Protein AF-I3SQH2-F1 (afdb_monomer_lite)

Structure (mmCIF, N/CA/C/O backbone):
data_AF-I3SQH2-F1
#
_entry.id   AF-I3SQH2-F1
#
loop_
_atom_site.group_PDB
_atom_site.id
_atom_site.type_symbol
_atom_site.label_atom_id
_atom_site.label_alt_id
_atom_site.label_comp_id
_atom_site.label_asym_id
_atom_site.label_entity_id
_atom_site.label_seq_id
_atom_site.pdbx_PDB_ins_code
_atom_site.Cartn_x
_atom_site.Cartn_y
_atom_site.Cartn_z
_atom_site.occupancy
_atom_site.B_iso_or_equiv
_atom_site.auth_seq_id
_atom_site.auth_comp_id
_atom_site.auth_asym_id
_atom_site.auth_atom_id
_atom_site.pdbx_PDB_model_num
ATOM 1 N N . MET A 1 1 ? 58.413 40.358 -32.694 1.00 49.25 1 MET A N 1
ATOM 2 C CA . MET A 1 1 ? 59.303 39.291 -32.190 1.00 49.25 1 MET A CA 1
ATOM 3 C C . MET A 1 1 ? 58.505 38.006 -32.178 1.00 49.25 1 MET A C 1
ATOM 5 O O . MET A 1 1 ? 57.426 37.989 -31.604 1.00 49.25 1 MET A O 1
ATOM 9 N N . VAL A 1 2 ? 58.964 36.998 -32.911 1.00 50.97 2 VAL A N 1
ATOM 10 C CA . VAL A 1 2 ? 58.271 35.718 -33.092 1.00 50.97 2 VAL A CA 1
ATOM 11 C C . VAL A 1 2 ? 59.163 34.616 -32.525 1.00 50.97 2 VAL A C 1
ATOM 13 O O . VAL A 1 2 ? 60.334 34.590 -32.894 1.00 50.97 2 VAL A O 1
ATOM 16 N N . LYS A 1 3 ? 58.535 33.699 -31.766 1.00 46.16 3 LYS A N 1
ATOM 17 C CA . LYS A 1 3 ? 58.993 32.355 -31.336 1.00 46.16 3 LYS A CA 1
ATOM 18 C C . LYS A 1 3 ? 59.917 32.346 -30.093 1.00 46.16 3 LYS A C 1
ATOM 20 O O . LYS A 1 3 ? 60.645 33.302 -29.883 1.00 46.16 3 LYS A O 1
ATOM 25 N N . ASP A 1 4 ? 59.840 31.392 -29.156 1.00 43.62 4 ASP A N 1
ATOM 26 C CA . ASP A 1 4 ? 59.529 29.957 -29.261 1.00 43.62 4 ASP A CA 1
ATOM 27 C C . ASP A 1 4 ? 58.781 29.392 -28.024 1.00 43.62 4 ASP A C 1
ATOM 29 O O . ASP A 1 4 ? 59.106 29.712 -26.883 1.00 43.62 4 ASP A O 1
ATOM 33 N N . LEU A 1 5 ? 57.835 28.473 -28.246 1.00 57.88 5 LEU A N 1
ATOM 34 C CA . LEU A 1 5 ? 57.405 27.446 -27.281 1.00 57.88 5 LEU A CA 1
ATOM 35 C C . LEU A 1 5 ? 57.459 26.093 -28.017 1.00 57.88 5 LEU A C 1
ATOM 37 O O . LEU A 1 5 ? 57.114 26.045 -29.201 1.00 57.88 5 LEU A O 1
ATOM 41 N N . PRO A 1 6 ? 57.943 25.014 -27.377 1.00 54.62 6 PRO A N 1
ATOM 42 C CA . PRO A 1 6 ? 58.496 23.866 -28.082 1.00 54.62 6 PRO A CA 1
ATOM 43 C C . PRO A 1 6 ? 57.417 22.964 -28.686 1.00 54.62 6 PRO A C 1
ATOM 45 O O . PRO A 1 6 ? 56.514 22.476 -28.008 1.00 54.62 6 PRO A O 1
ATOM 48 N N . THR A 1 7 ? 57.585 22.694 -29.977 1.00 51.88 7 THR A N 1
ATOM 49 C CA . THR A 1 7 ? 56.919 21.632 -30.728 1.00 51.88 7 THR A CA 1
ATOM 50 C C . THR A 1 7 ? 57.187 20.282 -30.065 1.00 51.88 7 THR A C 1
ATOM 52 O O . THR A 1 7 ? 58.314 19.786 -30.097 1.00 51.88 7 THR A O 1
ATOM 55 N N . LEU A 1 8 ? 56.156 19.657 -29.492 1.00 50.09 8 LEU A N 1
ATOM 56 C CA . LEU A 1 8 ? 56.231 18.243 -29.136 1.00 50.09 8 LEU A CA 1
ATOM 57 C C . LEU A 1 8 ? 56.085 17.399 -30.411 1.00 50.09 8 LEU A C 1
ATOM 59 O O . LEU A 1 8 ? 55.144 17.616 -31.180 1.00 50.09 8 LEU A O 1
ATOM 63 N N . PRO A 1 9 ? 57.000 16.450 -30.669 1.00 47.47 9 PRO A N 1
ATOM 64 C CA . PRO A 1 9 ? 56.977 15.660 -31.885 1.00 47.47 9 PRO A CA 1
ATOM 65 C C . PRO A 1 9 ? 55.788 14.697 -31.876 1.00 47.47 9 PRO A C 1
ATOM 67 O O . PRO A 1 9 ? 55.694 13.783 -31.057 1.00 47.47 9 PRO A O 1
ATOM 70 N N . SER A 1 10 ? 54.911 14.879 -32.860 1.00 55.66 10 SER A N 1
ATOM 71 C CA . SER A 1 10 ? 53.977 13.866 -33.332 1.00 55.66 10 SER A CA 1
ATOM 72 C C . SER A 1 10 ? 54.767 12.645 -33.809 1.00 55.66 10 SER A C 1
ATOM 74 O O . SER A 1 10 ? 55.307 12.637 -34.915 1.00 55.66 10 SER A O 1
ATOM 76 N N . GLN A 1 11 ? 54.866 11.612 -32.978 1.00 52.62 11 GLN A N 1
ATOM 77 C CA . GLN A 1 11 ? 55.399 10.314 -33.384 1.00 52.62 11 GLN A CA 1
ATOM 78 C C . GLN A 1 11 ? 54.228 9.368 -33.653 1.00 52.62 11 GLN A C 1
ATOM 80 O O . GLN A 1 11 ? 53.813 8.582 -32.806 1.00 52.62 11 GLN A O 1
ATOM 85 N N . LEU A 1 12 ? 53.677 9.486 -34.863 1.00 55.56 12 LEU A N 1
ATOM 86 C CA . LEU A 1 12 ? 52.978 8.390 -35.523 1.00 55.56 12 LEU A CA 1
ATOM 87 C C . LEU A 1 12 ? 54.061 7.461 -36.084 1.00 55.56 12 LEU A C 1
ATOM 89 O O . LEU A 1 12 ? 54.6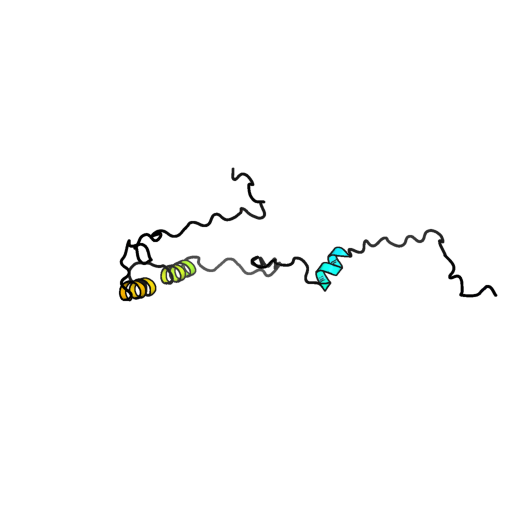69 7.778 -37.103 1.00 55.56 12 LEU A O 1
ATOM 93 N N . SER A 1 13 ? 54.335 6.335 -35.423 1.00 45.25 13 SER A N 1
ATOM 94 C CA . SER A 1 13 ? 55.219 5.306 -35.979 1.00 45.25 13 SER A CA 1
ATOM 95 C C . SER A 1 13 ? 54.700 3.889 -35.715 1.00 45.25 13 SER A C 1
ATOM 97 O O . SER A 1 13 ? 54.521 3.445 -34.585 1.00 45.25 13 SER A O 1
ATOM 99 N N . ALA A 1 14 ? 54.407 3.235 -36.842 1.00 47.06 14 ALA A N 1
ATOM 100 C CA . ALA A 1 14 ? 54.376 1.807 -37.145 1.00 47.06 14 ALA A CA 1
ATOM 101 C C . ALA A 1 14 ? 54.091 0.797 -36.012 1.00 47.06 14 ALA A C 1
ATOM 103 O O . ALA A 1 14 ? 54.931 0.497 -35.166 1.00 47.06 14 ALA A O 1
ATOM 104 N N . SER A 1 15 ? 52.913 0.171 -36.128 1.00 52.94 15 SER A N 1
ATOM 105 C CA . SER A 1 15 ? 52.690 -1.275 -35.966 1.00 52.94 15 SER A CA 1
ATOM 106 C C . SER A 1 15 ? 53.532 -1.989 -34.902 1.00 52.94 15 SER A C 1
ATOM 108 O O . SER A 1 15 ? 54.342 -2.865 -35.201 1.00 52.94 15 SER A O 1
ATOM 110 N N . LYS A 1 16 ? 53.265 -1.703 -33.630 1.00 49.75 16 LYS A N 1
ATOM 111 C CA . LYS A 1 16 ? 53.321 -2.761 -32.620 1.00 49.75 16 LYS A CA 1
ATOM 112 C C . LYS A 1 16 ? 51.945 -3.394 -32.591 1.00 49.75 16 LYS A C 1
ATOM 114 O O . LYS A 1 16 ? 50.947 -2.677 -32.600 1.00 49.75 16 LYS A O 1
ATOM 119 N N . GLN A 1 17 ? 51.888 -4.721 -32.546 1.00 57.03 17 GLN A N 1
ATOM 120 C CA . GLN A 1 17 ? 50.714 -5.453 -32.080 1.00 57.03 17 GLN A CA 1
ATOM 121 C C . GLN A 1 17 ? 50.472 -5.056 -30.614 1.00 57.03 17 GLN A C 1
ATOM 123 O O . GLN A 1 17 ? 50.761 -5.804 -29.683 1.00 57.03 17 GLN A O 1
ATOM 128 N N . ILE A 1 18 ? 50.028 -3.818 -30.390 1.00 61.50 18 ILE A N 1
ATOM 129 C CA . ILE A 1 18 ? 49.485 -3.364 -29.126 1.00 61.50 18 ILE A CA 1
ATOM 130 C C . ILE A 1 18 ? 48.245 -4.218 -29.017 1.00 61.50 18 ILE A C 1
ATOM 132 O O . ILE A 1 18 ? 47.295 -4.007 -29.765 1.00 61.50 18 ILE A O 1
ATOM 136 N N . LYS A 1 19 ? 48.313 -5.263 -28.189 1.00 65.19 19 LYS A N 1
ATOM 137 C CA . LYS A 1 19 ? 47.158 -6.086 -27.851 1.00 65.19 19 LYS A CA 1
ATOM 138 C C . LYS A 1 19 ? 46.044 -5.089 -27.557 1.00 65.19 19 LYS A C 1
ATOM 140 O O . LYS A 1 19 ? 46.145 -4.362 -26.569 1.00 65.19 19 LYS A O 1
ATOM 145 N N . CYS A 1 20 ? 45.070 -4.971 -28.459 1.00 62.84 20 CYS A N 1
ATOM 146 C CA . CYS A 1 20 ? 43.922 -4.097 -28.286 1.00 62.84 20 CYS A CA 1
ATOM 147 C C .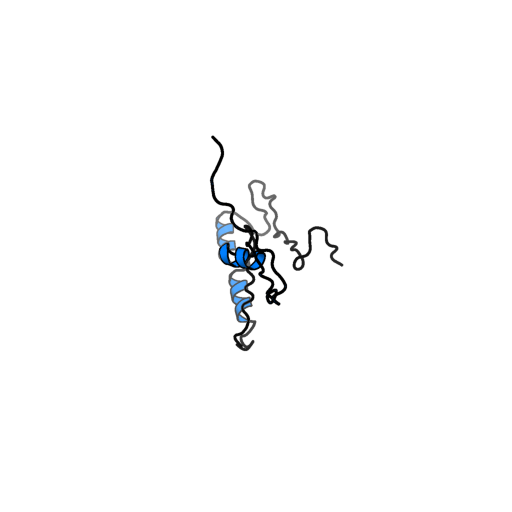 CYS A 1 20 ? 43.076 -4.737 -27.194 1.00 62.84 20 CYS A C 1
ATOM 149 O O . CYS A 1 20 ? 42.068 -5.380 -27.463 1.00 62.84 20 CYS A O 1
ATOM 151 N N . GLN A 1 21 ? 43.549 -4.644 -25.954 1.00 77.25 21 GLN A N 1
ATOM 152 C CA . GLN A 1 21 ? 42.750 -4.992 -24.807 1.00 77.25 21 GLN A CA 1
ATOM 153 C C . G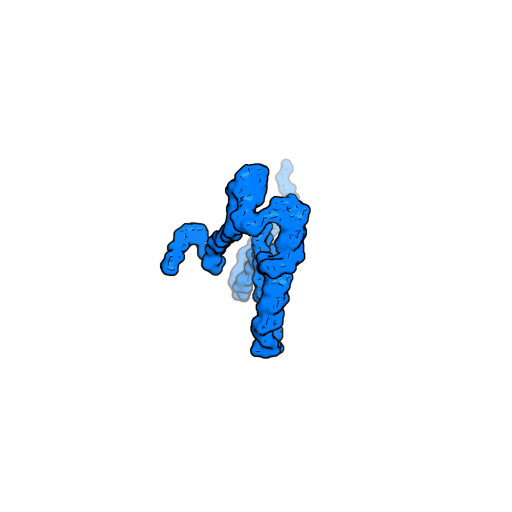LN A 1 21 ? 41.675 -3.921 -24.747 1.00 77.25 21 GLN A C 1
ATOM 155 O O . GLN A 1 21 ? 41.948 -2.745 -24.498 1.00 77.25 21 GLN A O 1
ATOM 160 N N . TYR A 1 22 ? 40.466 -4.332 -25.113 1.00 87.81 22 TYR A N 1
ATOM 161 C CA . TYR A 1 22 ? 39.286 -3.501 -25.019 1.00 87.81 22 TYR A CA 1
ATOM 162 C C . TYR A 1 22 ? 39.154 -3.030 -23.571 1.00 87.81 22 TYR A C 1
ATOM 164 O O . TYR A 1 22 ? 38.990 -3.836 -22.657 1.00 87.81 22 TYR A O 1
ATOM 172 N N . ARG A 1 23 ? 39.280 -1.719 -23.361 1.00 88.00 23 ARG A N 1
ATOM 173 C CA . ARG A 1 23 ? 39.096 -1.103 -22.051 1.00 88.00 23 ARG A CA 1
ATOM 174 C C . ARG A 1 23 ? 37.663 -0.598 -21.954 1.00 88.00 23 ARG A C 1
ATOM 176 O O . ARG A 1 23 ? 37.329 0.438 -22.534 1.00 88.00 23 ARG A O 1
ATOM 183 N N . ASP A 1 24 ? 36.833 -1.321 -21.213 1.00 82.31 24 ASP A N 1
ATOM 184 C CA . ASP A 1 24 ? 35.436 -0.957 -20.993 1.00 82.31 24 ASP A CA 1
ATOM 185 C C . ASP A 1 24 ? 35.325 0.203 -19.988 1.00 82.31 24 ASP A C 1
ATOM 187 O O . ASP A 1 24 ? 35.145 0.028 -18.780 1.00 82.31 24 ASP A O 1
ATOM 191 N N . ARG A 1 25 ? 35.417 1.433 -20.503 1.00 89.06 25 ARG A N 1
ATOM 192 C CA . ARG A 1 25 ? 35.217 2.645 -19.694 1.00 89.06 25 ARG A CA 1
ATOM 193 C C . ARG A 1 25 ? 33.810 2.730 -19.089 1.00 89.06 25 ARG A C 1
ATOM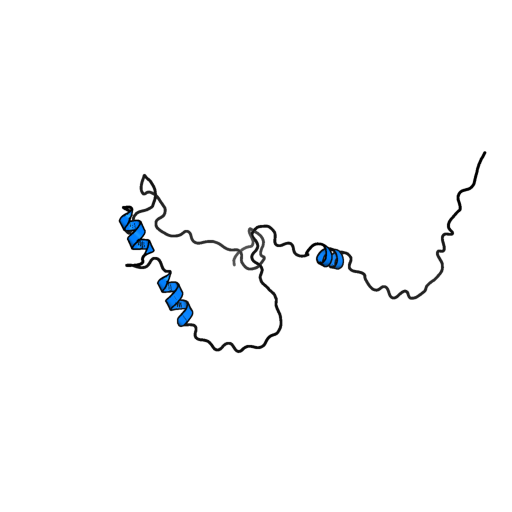 195 O O . ARG A 1 25 ? 33.629 3.458 -18.112 1.00 89.06 25 ARG A O 1
ATOM 202 N N . ALA A 1 26 ? 32.810 2.045 -19.654 1.00 81.81 26 ALA A N 1
ATOM 203 C CA . ALA A 1 26 ? 31.467 2.022 -19.084 1.00 81.81 26 ALA A CA 1
ATOM 204 C C . ALA A 1 26 ? 31.438 1.151 -17.821 1.00 81.81 26 ALA A C 1
ATOM 206 O O . ALA A 1 26 ? 30.877 1.578 -16.812 1.00 81.81 26 ALA A O 1
ATOM 207 N N . ALA A 1 27 ? 32.100 -0.010 -17.838 1.00 82.12 27 ALA A N 1
ATOM 208 C CA . ALA A 1 27 ? 32.275 -0.859 -16.660 1.00 82.12 27 ALA A CA 1
ATOM 209 C C . ALA A 1 27 ? 33.060 -0.150 -15.543 1.00 82.12 27 ALA A C 1
ATOM 211 O O . ALA A 1 27 ? 32.649 -0.178 -14.387 1.00 82.12 27 ALA A O 1
ATOM 212 N N . GLU A 1 28 ? 34.128 0.573 -15.871 1.00 84.94 28 GLU A N 1
ATOM 213 C CA . GLU A 1 28 ? 34.896 1.324 -14.866 1.00 84.94 28 GLU A CA 1
ATOM 214 C C . GLU A 1 28 ? 34.079 2.436 -14.200 1.00 84.94 28 GLU A C 1
ATOM 216 O O . GLU A 1 28 ? 34.128 2.599 -12.982 1.00 84.94 28 GLU A O 1
ATOM 221 N N . ARG A 1 29 ? 33.274 3.177 -14.975 1.00 85.69 29 ARG A N 1
ATOM 222 C CA . ARG A 1 29 ? 32.343 4.172 -14.418 1.00 85.69 29 ARG A CA 1
ATOM 223 C C . ARG A 1 29 ? 31.283 3.530 -13.532 1.00 85.69 29 ARG A C 1
ATOM 225 O O . ARG A 1 29 ? 30.906 4.136 -12.534 1.00 85.69 29 ARG A O 1
ATOM 232 N N . ARG A 1 30 ? 30.818 2.321 -13.872 1.00 83.88 30 ARG A N 1
ATOM 233 C CA . ARG A 1 30 ? 29.926 1.541 -13.003 1.00 83.88 30 ARG A CA 1
ATOM 234 C C . ARG A 1 30 ? 30.621 1.224 -11.675 1.00 83.88 30 ARG A C 1
ATOM 236 O O . ARG A 1 30 ? 30.036 1.470 -10.636 1.00 83.88 30 ARG A O 1
ATOM 243 N N . ILE A 1 31 ? 31.866 0.762 -11.669 1.00 76.56 31 ILE A N 1
ATOM 244 C CA . ILE A 1 31 ? 32.581 0.473 -10.411 1.00 76.56 31 ILE A CA 1
ATOM 245 C C . ILE A 1 31 ? 32.779 1.752 -9.580 1.00 76.56 31 ILE A C 1
ATOM 247 O O . ILE A 1 31 ? 32.527 1.751 -8.379 1.00 76.56 31 ILE A O 1
ATOM 251 N N . LEU A 1 32 ? 33.174 2.856 -10.223 1.00 80.44 32 LEU A N 1
ATOM 252 C CA . LEU A 1 32 ? 33.480 4.118 -9.544 1.00 80.44 32 LEU A CA 1
ATOM 253 C C . LEU A 1 32 ? 32.242 4.824 -8.966 1.00 80.44 32 LEU A C 1
ATOM 255 O O . LEU A 1 32 ? 32.325 5.426 -7.900 1.00 80.44 32 LEU A O 1
ATOM 259 N N . HIS A 1 33 ? 31.110 4.780 -9.672 1.00 76.62 33 HIS A N 1
ATOM 260 C CA . HIS A 1 33 ? 29.897 5.527 -9.313 1.00 76.62 33 HIS A CA 1
ATOM 261 C C . HIS A 1 33 ? 28.738 4.644 -8.820 1.00 76.62 33 HIS A C 1
ATOM 263 O O . HIS A 1 33 ? 27.625 5.143 -8.680 1.00 76.62 33 HIS A O 1
ATOM 269 N N . GLY A 1 34 ? 28.969 3.352 -8.557 1.00 66.81 34 GLY A N 1
ATOM 270 C CA . GLY A 1 34 ? 27.918 2.428 -8.111 1.00 66.81 34 GLY A CA 1
ATOM 271 C C . GLY A 1 34 ? 26.917 2.100 -9.225 1.00 66.81 34 GLY A C 1
ATOM 272 O O . GLY A 1 34 ? 25.748 2.475 -9.184 1.00 66.81 34 GLY A O 1
ATOM 273 N N . GLY A 1 35 ? 27.402 1.428 -10.264 1.00 66.12 35 GLY A N 1
ATOM 274 C CA . GLY A 1 35 ? 26.669 1.066 -11.466 1.00 66.12 35 GLY A CA 1
ATOM 275 C C . GLY A 1 35 ? 25.534 0.084 -11.216 1.00 66.12 35 GLY A C 1
ATOM 276 O O . GLY A 1 35 ? 25.588 -0.734 -10.306 1.00 66.12 35 GLY A O 1
ATOM 277 N N . PHE A 1 36 ? 24.525 0.191 -12.086 1.00 59.94 36 PHE A N 1
ATOM 278 C CA . PHE A 1 36 ? 23.136 -0.191 -11.826 1.00 59.94 36 PHE A CA 1
ATOM 279 C C . PHE A 1 36 ? 22.603 0.524 -10.588 1.00 59.94 36 PHE A C 1
ATOM 281 O O . PHE A 1 36 ? 22.339 -0.061 -9.541 1.00 59.94 36 PHE A O 1
ATOM 288 N N . GLY A 1 37 ? 22.436 1.839 -10.753 1.00 56.06 37 GLY A N 1
ATOM 289 C CA . GLY A 1 37 ? 21.622 2.632 -9.856 1.00 56.06 37 GLY A CA 1
ATOM 290 C C . GLY A 1 37 ? 20.245 1.992 -9.764 1.00 56.06 37 GLY A C 1
ATOM 291 O O . GLY A 1 37 ? 19.470 2.014 -10.716 1.00 56.06 37 GLY A O 1
ATOM 292 N N . VAL A 1 38 ? 19.967 1.410 -8.604 1.00 57.09 38 VAL A N 1
ATOM 293 C CA . VAL A 1 38 ? 18.614 1.310 -8.078 1.00 57.09 38 VAL A CA 1
ATOM 294 C C . VAL A 1 38 ? 18.079 2.735 -8.090 1.00 57.09 38 VAL A C 1
ATOM 296 O O . VAL A 1 38 ? 18.495 3.570 -7.286 1.00 57.09 38 VAL A O 1
ATOM 299 N N . GLY A 1 39 ? 17.221 3.042 -9.060 1.00 57.88 39 GLY A N 1
ATOM 300 C CA . GLY A 1 39 ? 16.420 4.250 -9.003 1.00 57.88 39 GLY A CA 1
ATOM 301 C C . GLY A 1 39 ? 15.589 4.222 -7.717 1.00 57.88 39 GLY A C 1
ATOM 302 O O . GLY A 1 39 ? 15.295 3.134 -7.200 1.00 57.88 39 GLY A O 1
ATOM 303 N N . PRO A 1 40 ? 15.216 5.384 -7.163 1.00 56.06 40 PRO A N 1
ATOM 304 C CA . PRO A 1 40 ? 14.354 5.421 -5.989 1.00 56.06 40 PRO A CA 1
ATOM 305 C C . PRO A 1 40 ? 13.108 4.549 -6.234 1.00 56.06 40 PRO A C 1
ATOM 307 O O . PRO A 1 40 ? 12.370 4.771 -7.190 1.00 56.06 40 PRO A O 1
ATOM 310 N N . GLY A 1 41 ? 12.928 3.509 -5.409 1.00 54.41 41 GLY A N 1
ATOM 311 C CA . GLY A 1 41 ? 11.817 2.549 -5.495 1.00 54.41 41 GLY A CA 1
ATOM 312 C C . GLY A 1 41 ? 12.149 1.132 -5.995 1.00 54.41 41 GLY A C 1
ATOM 313 O O . GLY A 1 41 ? 11.260 0.282 -5.975 1.00 54.41 41 GLY A O 1
ATOM 314 N N . GLN A 1 42 ? 13.385 0.818 -6.411 1.00 64.06 42 GLN A N 1
ATOM 315 C CA . GLN A 1 42 ? 13.720 -0.540 -6.882 1.00 64.06 42 GLN A CA 1
ATOM 316 C C . GLN A 1 42 ? 14.299 -1.423 -5.759 1.00 64.06 42 GLN A C 1
ATOM 318 O O . GLN A 1 42 ? 15.346 -1.133 -5.184 1.00 64.06 42 GLN A O 1
ATOM 323 N N . LYS A 1 43 ? 13.625 -2.536 -5.443 1.00 62.22 43 LYS A N 1
ATOM 324 C CA . LYS A 1 43 ? 14.124 -3.551 -4.500 1.00 62.22 43 LYS A CA 1
ATOM 325 C C . LYS A 1 43 ? 15.272 -4.348 -5.130 1.00 62.22 43 LYS A C 1
ATOM 327 O O . LYS A 1 43 ? 15.150 -4.828 -6.255 1.00 62.22 43 LYS A O 1
ATOM 332 N N . LYS A 1 44 ? 16.389 -4.463 -4.407 1.00 55.41 44 LYS A N 1
ATOM 333 C CA . LYS A 1 44 ? 17.578 -5.221 -4.820 1.00 55.41 44 LYS A CA 1
ATOM 334 C C . LYS A 1 44 ? 17.217 -6.711 -4.880 1.00 55.41 44 LYS A C 1
ATOM 336 O O . LYS A 1 44 ? 16.867 -7.278 -3.852 1.00 55.41 44 LYS A O 1
ATOM 341 N N . LEU A 1 45 ? 17.295 -7.335 -6.055 1.00 52.66 45 LEU A N 1
ATOM 342 C CA . LEU A 1 45 ? 17.493 -8.783 -6.135 1.00 52.66 45 LEU A CA 1
ATOM 343 C C . LEU A 1 45 ? 19.011 -8.979 -6.138 1.00 52.66 45 LEU A C 1
ATOM 345 O O . LEU A 1 45 ? 19.664 -8.656 -7.130 1.00 52.66 45 LEU A O 1
ATOM 349 N N . GLY A 1 46 ? 19.571 -9.386 -5.000 1.00 49.06 46 GLY A N 1
ATOM 350 C CA . GLY A 1 46 ? 20.949 -9.862 -4.946 1.00 49.06 46 GLY A CA 1
ATOM 351 C C . GLY A 1 46 ? 21.052 -11.102 -5.824 1.00 49.06 46 GLY A C 1
ATOM 352 O O . GLY A 1 46 ? 20.326 -12.071 -5.616 1.00 49.06 46 GLY A O 1
ATOM 353 N N . VAL A 1 47 ? 21.876 -11.025 -6.863 1.00 50.12 47 VAL A N 1
ATOM 354 C CA . VAL A 1 47 ? 22.443 -12.212 -7.497 1.00 50.12 47 VAL A CA 1
ATOM 355 C C . VAL A 1 47 ? 23.742 -12.443 -6.745 1.00 50.12 47 VAL A C 1
ATOM 357 O O . VAL A 1 47 ? 24.772 -11.875 -7.101 1.00 50.12 47 VAL A O 1
ATOM 360 N N . ASP A 1 48 ? 23.650 -13.204 -5.662 1.00 46.97 48 ASP A N 1
ATOM 361 C CA . ASP A 1 48 ? 24.800 -13.762 -4.967 1.00 46.97 48 ASP A CA 1
ATOM 362 C C . ASP A 1 48 ? 24.832 -15.241 -5.368 1.00 46.97 48 ASP A C 1
ATOM 364 O O . ASP A 1 48 ? 23.937 -16.014 -5.025 1.00 46.97 48 ASP A O 1
ATOM 368 N N . ASP A 1 49 ? 25.798 -15.592 -6.210 1.00 46.41 49 ASP A N 1
ATOM 369 C CA . ASP A 1 49 ? 26.080 -16.966 -6.611 1.00 46.41 49 ASP A CA 1
ATOM 370 C C . ASP A 1 49 ? 26.873 -17.678 -5.504 1.00 46.41 49 ASP A C 1
ATOM 372 O O . ASP A 1 49 ? 27.724 -17.076 -4.849 1.00 46.41 49 ASP A O 1
ATOM 376 N N . ASP A 1 50 ? 26.587 -18.969 -5.360 1.00 50.28 50 ASP A N 1
ATOM 377 C CA . ASP A 1 50 ? 27.382 -19.988 -4.673 1.00 50.28 50 ASP A CA 1
ATOM 378 C C . ASP A 1 50 ? 27.524 -19.913 -3.136 1.00 50.28 50 ASP A C 1
ATOM 380 O O . ASP A 1 50 ? 28.535 -19.518 -2.560 1.00 50.28 50 ASP A O 1
ATOM 384 N N . THR A 1 51 ? 26.522 -20.443 -2.433 1.00 40.91 51 THR A N 1
ATOM 385 C CA . THR A 1 51 ? 26.780 -21.357 -1.309 1.00 40.91 51 THR A CA 1
ATOM 386 C C . THR A 1 51 ? 25.657 -22.382 -1.263 1.00 40.91 51 THR A C 1
ATOM 388 O O . THR A 1 51 ? 24.515 -22.087 -0.918 1.00 40.91 51 THR A O 1
ATOM 391 N N . THR A 1 52 ? 26.011 -23.609 -1.630 1.00 51.53 52 THR A N 1
ATOM 392 C CA . THR A 1 52 ? 25.216 -24.816 -1.415 1.00 51.53 52 THR A CA 1
ATOM 393 C C . THR A 1 52 ? 24.699 -24.864 0.029 1.00 51.53 52 THR A C 1
ATOM 395 O O . THR A 1 52 ? 25.456 -25.123 0.960 1.00 51.53 52 THR A O 1
ATOM 398 N N . SER A 1 53 ? 23.396 -24.657 0.217 1.00 42.91 53 SER A N 1
ATOM 399 C CA . SER A 1 53 ? 22.655 -25.158 1.373 1.00 42.91 53 SER A CA 1
ATOM 400 C C . SER A 1 53 ? 21.305 -25.667 0.887 1.00 42.91 53 SER A C 1
ATOM 402 O O . SER A 1 53 ? 20.483 -24.918 0.370 1.00 42.91 53 SER A O 1
ATOM 404 N N . SER A 1 54 ? 21.148 -26.976 1.035 1.00 47.44 54 SER A N 1
ATOM 405 C CA . SER A 1 54 ? 19.967 -27.809 0.818 1.00 47.44 54 SER A CA 1
ATOM 406 C C . SER A 1 54 ? 18.611 -27.097 0.994 1.00 47.44 54 SER A C 1
ATOM 408 O O . SER A 1 54 ? 18.417 -26.432 2.015 1.00 47.44 54 SER A O 1
ATOM 410 N N . PRO A 1 55 ? 17.627 -27.283 0.088 1.00 47.12 55 PRO A N 1
ATOM 411 C CA . PRO A 1 55 ? 16.234 -26.962 0.376 1.00 47.12 55 PRO A CA 1
ATOM 412 C C . PRO A 1 55 ? 15.640 -28.057 1.270 1.00 47.12 55 PRO A C 1
ATOM 414 O O . PRO A 1 55 ? 14.964 -28.961 0.788 1.00 47.12 55 PRO A O 1
ATOM 417 N N . ASP A 1 56 ? 15.911 -27.991 2.571 1.00 47.47 56 ASP A N 1
ATOM 418 C CA . ASP A 1 56 ? 15.198 -28.808 3.553 1.00 47.47 56 ASP A CA 1
ATOM 419 C C . ASP A 1 56 ? 14.888 -27.978 4.806 1.00 47.47 56 ASP A C 1
ATOM 421 O O . ASP A 1 56 ? 15.657 -27.934 5.764 1.00 47.47 56 ASP A O 1
ATOM 425 N N . ALA A 1 57 ? 13.782 -27.231 4.752 1.00 44.19 57 ALA A N 1
ATOM 426 C CA . ALA A 1 57 ? 13.076 -26.723 5.927 1.00 44.19 57 ALA A CA 1
ATOM 427 C C . ALA A 1 57 ? 11.626 -26.367 5.549 1.00 44.19 57 ALA A C 1
ATOM 429 O O . ALA A 1 57 ? 11.368 -25.508 4.707 1.00 44.19 57 ALA A O 1
ATOM 430 N N . CYS A 1 58 ? 10.704 -27.091 6.177 1.00 41.44 58 CYS A N 1
ATOM 431 C CA . CYS A 1 58 ? 9.248 -27.119 6.057 1.00 41.44 58 CYS A CA 1
ATOM 432 C C . CYS A 1 58 ? 8.524 -25.825 5.609 1.00 41.44 58 CYS A C 1
ATOM 434 O O . CYS A 1 58 ? 8.639 -24.794 6.272 1.00 41.44 58 CYS A O 1
ATOM 436 N N . PRO A 1 59 ? 7.636 -25.896 4.596 1.00 50.94 59 PRO A N 1
ATOM 437 C CA . PRO A 1 59 ? 6.749 -24.793 4.215 1.00 50.94 59 PRO A CA 1
ATOM 438 C C . PRO A 1 59 ? 5.589 -24.530 5.197 1.00 50.94 59 PRO A C 1
ATOM 440 O O . PRO A 1 59 ? 4.859 -23.566 4.995 1.00 50.94 59 PRO A O 1
ATOM 443 N N . GLU A 1 60 ? 5.396 -25.328 6.253 1.00 49.88 60 GLU A N 1
ATOM 444 C CA . GLU A 1 60 ? 4.285 -25.127 7.204 1.00 49.88 60 GLU A CA 1
ATOM 445 C C . GLU A 1 60 ? 4.503 -23.929 8.146 1.00 49.88 60 GLU A C 1
ATOM 447 O O . GLU A 1 60 ? 3.571 -23.157 8.369 1.00 49.88 60 GLU A O 1
ATOM 452 N N . VAL A 1 61 ? 5.737 -23.679 8.600 1.00 48.19 61 VAL A N 1
ATOM 453 C CA . VAL A 1 61 ? 6.016 -22.693 9.668 1.00 48.19 61 VAL A CA 1
ATOM 454 C C . VAL A 1 61 ? 5.847 -21.234 9.224 1.00 48.19 61 VAL A C 1
ATOM 456 O O . VAL A 1 61 ? 5.408 -20.374 9.983 1.00 48.19 61 VAL A O 1
ATOM 459 N N . ALA A 1 62 ? 6.119 -20.939 7.952 1.00 50.62 62 ALA A N 1
ATOM 460 C CA . ALA A 1 62 ? 5.929 -19.595 7.401 1.00 50.62 62 ALA A CA 1
ATOM 461 C C . ALA A 1 62 ? 4.444 -19.246 7.189 1.00 50.62 62 ALA A C 1
ATOM 463 O O . ALA A 1 62 ? 4.072 -18.070 7.159 1.00 50.62 62 ALA A O 1
ATOM 464 N N . THR A 1 63 ? 3.582 -20.257 7.041 1.00 54.78 63 THR A N 1
ATOM 465 C CA . THR A 1 63 ? 2.144 -20.046 6.829 1.00 54.78 63 THR A CA 1
ATOM 466 C C . THR A 1 63 ? 1.428 -19.689 8.127 1.00 54.78 63 THR A C 1
ATOM 468 O O . THR A 1 63 ? 0.580 -18.800 8.134 1.00 54.78 63 THR A O 1
ATOM 471 N N . GLU A 1 64 ? 1.819 -20.292 9.247 1.00 51.28 64 GLU A N 1
ATOM 472 C CA . GLU A 1 64 ? 1.229 -20.022 10.561 1.00 51.28 64 GLU A CA 1
ATOM 473 C C . GLU A 1 64 ? 1.628 -18.651 11.134 1.00 51.28 64 GLU A C 1
ATOM 475 O O . GLU A 1 64 ? 0.785 -17.949 11.702 1.00 51.28 64 GLU A O 1
ATOM 480 N N . GLU A 1 65 ? 2.856 -18.184 10.893 1.00 54.75 65 GLU A N 1
ATOM 481 C CA . GLU A 1 65 ? 3.266 -16.820 11.259 1.00 54.75 65 GLU A CA 1
ATOM 482 C C . GLU A 1 65 ? 2.565 -15.745 10.409 1.00 54.75 65 GLU A C 1
ATOM 484 O O . GLU A 1 65 ? 2.150 -14.704 10.929 1.00 54.75 65 GLU A O 1
ATOM 489 N N . ALA A 1 66 ? 2.343 -16.014 9.117 1.00 54.75 66 ALA A N 1
ATOM 490 C CA . ALA A 1 66 ? 1.576 -15.135 8.236 1.00 54.75 66 ALA A CA 1
ATOM 491 C C . ALA A 1 66 ? 0.084 -15.085 8.612 1.00 54.75 66 ALA A C 1
ATOM 493 O O . ALA A 1 66 ? -0.529 -14.017 8.561 1.00 54.75 66 ALA A O 1
ATOM 494 N N . LEU A 1 67 ? -0.497 -16.204 9.059 1.00 55.22 67 LEU A N 1
ATOM 495 C CA . LEU A 1 67 ? -1.862 -16.240 9.594 1.00 55.22 67 LEU A CA 1
ATOM 496 C C . LEU A 1 67 ? -1.980 -15.470 10.913 1.00 55.22 67 LEU A C 1
ATOM 498 O O . LEU A 1 67 ? -2.987 -14.801 11.141 1.00 55.22 67 LEU A O 1
ATOM 502 N N . LYS A 1 68 ? -0.938 -15.464 11.750 1.00 52.69 68 LYS A N 1
ATOM 503 C CA . LYS A 1 68 ? -0.896 -14.640 12.967 1.00 52.69 68 LYS A CA 1
ATOM 504 C C . LYS A 1 68 ? -0.849 -13.132 12.672 1.00 52.69 68 LYS A C 1
ATOM 506 O O . LYS A 1 68 ? -1.282 -12.340 13.505 1.00 52.69 68 LYS A O 1
ATOM 511 N N . MET A 1 69 ? -0.364 -12.741 11.492 1.00 55.88 69 MET A N 1
ATOM 512 C CA . MET A 1 69 ? -0.413 -11.366 10.969 1.00 55.88 69 MET A CA 1
ATOM 513 C C . MET A 1 69 ? -1.645 -11.089 10.090 1.00 55.88 69 MET A C 1
ATOM 515 O O . MET A 1 69 ? -1.816 -9.975 9.595 1.00 55.88 69 MET A O 1
ATOM 519 N N . SER A 1 70 ? -2.508 -12.083 9.872 1.00 64.69 70 SER A N 1
ATOM 520 C CA . SER A 1 70 ? -3.713 -11.915 9.065 1.00 64.69 70 SER A CA 1
ATOM 521 C C . SER A 1 70 ? -4.790 -11.146 9.839 1.00 64.69 70 SER A C 1
ATOM 523 O O . SER A 1 70 ? -4.957 -11.313 11.048 1.00 64.69 70 SER A O 1
ATOM 525 N N . PHE A 1 71 ? -5.571 -10.319 9.137 1.00 73.25 71 PHE A N 1
ATOM 526 C CA . PHE A 1 71 ? -6.737 -9.595 9.676 1.00 73.25 71 PHE A CA 1
ATOM 527 C C . PHE A 1 71 ? -7.948 -10.521 9.927 1.00 73.25 71 PHE A C 1
ATOM 529 O O . PHE A 1 71 ? -9.104 -10.152 9.701 1.00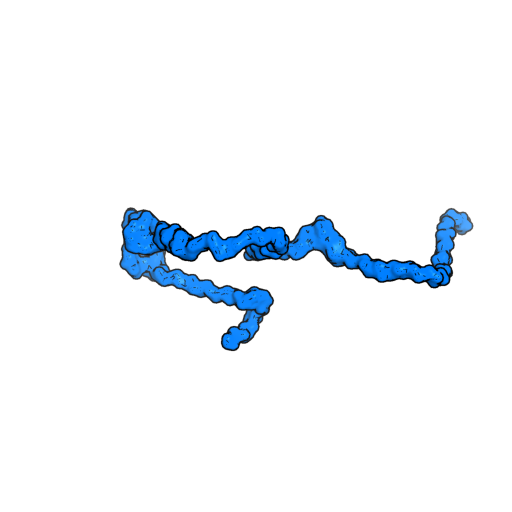 73.25 71 PHE A O 1
ATOM 536 N N . GLY A 1 72 ? -7.687 -11.751 10.371 1.00 81.38 72 GLY A N 1
ATOM 537 C CA . GLY A 1 72 ? -8.702 -12.747 10.677 1.00 81.38 72 GLY A CA 1
ATOM 538 C C . GLY A 1 72 ? -9.590 -12.362 11.870 1.00 81.38 72 GLY A C 1
ATOM 539 O O . GLY A 1 72 ? -9.296 -11.401 12.601 1.00 81.38 72 GLY A O 1
ATOM 540 N N . PRO A 1 73 ? -10.690 -13.105 12.081 1.00 79.75 73 PRO A N 1
ATOM 541 C CA . PRO A 1 73 ? -11.574 -12.913 13.226 1.00 79.75 73 PRO A CA 1
ATOM 542 C C . PRO A 1 73 ? -10.806 -13.090 14.542 1.00 79.75 73 PRO A C 1
ATOM 544 O O . PRO A 1 73 ? -10.037 -14.035 14.701 1.00 79.75 73 PRO A O 1
ATOM 547 N N . GLY A 1 74 ? -10.986 -12.151 15.475 1.00 83.06 74 GLY A N 1
ATOM 548 C CA . GLY A 1 74 ? -10.279 -12.134 16.762 1.00 83.06 74 GLY A CA 1
ATOM 549 C C . GLY A 1 74 ? -8.833 -11.622 16.717 1.00 83.06 74 GLY A C 1
ATOM 550 O O . GLY A 1 74 ? -8.151 -11.653 17.742 1.00 83.06 74 GLY A O 1
ATOM 551 N N . SER A 1 75 ? -8.348 -11.135 15.567 1.00 88.31 75 SER A N 1
ATOM 552 C CA . SER A 1 75 ? -7.022 -10.511 15.478 1.00 88.31 75 SER A CA 1
ATOM 553 C C . SER A 1 75 ? -6.945 -9.217 16.298 1.00 88.31 75 SER A C 1
ATOM 555 O O . SER A 1 75 ? -7.912 -8.462 16.412 1.00 88.31 75 SER A O 1
ATOM 557 N N . TYR A 1 76 ? -5.761 -8.922 16.844 1.00 90.25 76 TYR A N 1
ATOM 558 C CA . TYR A 1 76 ? -5.529 -7.698 17.621 1.00 90.25 76 TYR A CA 1
ATOM 559 C C . TYR A 1 76 ? -5.883 -6.430 16.831 1.00 90.25 76 TYR A C 1
ATOM 561 O O . TYR A 1 76 ? -6.524 -5.524 17.360 1.00 90.25 76 TYR A O 1
ATOM 569 N N . ALA A 1 77 ? -5.509 -6.388 15.549 1.00 90.38 77 ALA A N 1
ATOM 570 C CA . ALA A 1 77 ? -5.812 -5.263 14.674 1.00 90.38 77 ALA A CA 1
ATOM 571 C C . ALA A 1 77 ? -7.326 -5.064 14.486 1.00 90.38 77 ALA A C 1
ATOM 573 O O . ALA A 1 77 ? -7.793 -3.928 14.531 1.00 90.38 77 ALA A O 1
ATOM 574 N N . ARG A 1 78 ? -8.098 -6.154 14.344 1.00 90.75 78 ARG A N 1
ATOM 575 C CA . ARG A 1 78 ? -9.565 -6.098 14.269 1.00 90.75 78 ARG A CA 1
ATOM 576 C C . ARG A 1 78 ? -10.160 -5.533 15.562 1.00 90.75 78 ARG A C 1
ATOM 578 O O . ARG A 1 78 ? -10.902 -4.560 15.499 1.00 90.75 78 ARG A O 1
ATOM 585 N N . ASN A 1 79 ? -9.754 -6.058 16.719 1.00 92.38 79 ASN A N 1
ATOM 586 C CA . ASN A 1 79 ? -10.242 -5.590 18.024 1.00 92.38 79 ASN A CA 1
ATOM 587 C C . ASN A 1 79 ? -9.920 -4.103 18.266 1.00 92.38 79 ASN A C 1
ATOM 589 O O . ASN A 1 79 ? -10.721 -3.371 18.842 1.00 92.38 79 ASN A O 1
ATOM 593 N N . PHE A 1 80 ? -8.749 -3.639 17.821 1.00 93.38 80 PHE A N 1
ATOM 594 C CA . PHE A 1 80 ? -8.362 -2.234 17.932 1.00 93.38 80 PHE A CA 1
ATOM 595 C C . PHE A 1 80 ? -9.243 -1.316 17.069 1.00 93.38 80 PHE A C 1
ATOM 597 O O . PHE A 1 80 ? -9.683 -0.270 17.543 1.00 93.38 80 PHE A O 1
ATOM 604 N N . LEU A 1 81 ? -9.532 -1.711 15.823 1.00 92.69 81 LEU A N 1
ATOM 605 C CA . LEU A 1 81 ? -10.428 -0.963 14.933 1.00 92.69 81 LEU A CA 1
ATOM 606 C C . LEU A 1 81 ? -11.860 -0.926 15.477 1.00 92.69 81 LEU A C 1
ATOM 608 O O . LEU A 1 81 ? -12.478 0.138 15.502 1.00 92.69 81 LEU A O 1
ATOM 612 N N . GLU A 1 82 ? -12.359 -2.059 15.973 1.00 93.44 82 GLU A N 1
ATOM 613 C CA . GLU A 1 82 ? -13.666 -2.142 16.632 1.00 93.44 82 GLU A CA 1
ATOM 614 C C . GLU A 1 82 ? -13.748 -1.231 17.862 1.00 93.44 82 GLU A C 1
ATOM 616 O O . GLU A 1 82 ? -14.731 -0.512 18.038 1.00 93.44 82 GLU A O 1
ATOM 621 N N . GLY A 1 83 ? -12.677 -1.164 18.661 1.00 94.69 83 GLY A N 1
ATOM 622 C CA . GLY A 1 83 ? -12.565 -0.232 19.786 1.00 94.69 83 GLY A CA 1
ATOM 623 C C . GLY A 1 83 ? -12.625 1.248 19.384 1.00 94.69 83 GLY A C 1
ATOM 624 O O . GLY A 1 83 ? -13.050 2.080 20.182 1.00 94.69 83 GLY A O 1
ATOM 625 N N . MET A 1 84 ? -12.260 1.580 18.142 1.00 94.69 84 MET A N 1
ATOM 626 C CA . MET A 1 84 ? -12.388 2.926 17.563 1.00 94.69 84 MET A CA 1
ATOM 627 C C . MET A 1 84 ? -13.758 3.177 16.908 1.00 94.69 84 MET A C 1
ATOM 629 O O . MET A 1 84 ? -14.000 4.268 16.392 1.00 94.69 84 MET A O 1
ATOM 633 N N . GLY A 1 85 ? -14.663 2.196 16.937 1.00 93.06 85 GLY A N 1
ATOM 634 C CA . GLY A 1 85 ? -16.017 2.293 16.392 1.00 93.06 85 GLY A CA 1
ATOM 635 C C . GLY A 1 85 ? -16.175 1.785 14.958 1.00 93.06 85 GLY A C 1
ATOM 636 O O . GLY A 1 85 ? -17.262 1.924 14.399 1.00 93.06 85 GLY A O 1
ATOM 637 N N . TRP A 1 86 ? -15.135 1.193 14.362 1.00 94.06 86 TRP A N 1
ATOM 638 C CA . TRP A 1 86 ? -15.270 0.481 13.088 1.00 94.06 86 TRP A CA 1
ATOM 639 C C . TRP A 1 86 ? -16.049 -0.829 13.279 1.00 94.06 86 TRP A C 1
ATOM 641 O O . TRP A 1 86 ? -16.002 -1.437 14.345 1.00 94.06 86 TRP A O 1
ATOM 651 N N . LYS A 1 87 ? -16.772 -1.282 12.253 1.00 91.31 87 LYS A N 1
ATOM 652 C CA . LYS A 1 87 ? -17.560 -2.521 12.289 1.00 91.31 87 LYS A CA 1
ATOM 653 C C . LYS A 1 87 ? -17.215 -3.409 11.104 1.00 91.31 87 LYS A C 1
ATOM 655 O O . LYS A 1 87 ? -16.926 -2.917 10.014 1.00 91.31 87 LYS A O 1
ATOM 660 N N . GLU A 1 88 ? -17.281 -4.723 11.307 1.00 88.69 88 GLU A N 1
ATOM 661 C CA . GLU A 1 88 ? -17.050 -5.687 10.231 1.00 88.69 88 GLU A CA 1
ATOM 662 C C . GLU A 1 88 ? -18.007 -5.437 9.053 1.00 88.69 88 GLU A C 1
ATOM 664 O O . GLU A 1 88 ? -19.213 -5.270 9.232 1.00 88.69 88 GLU A O 1
ATOM 669 N N . GLY A 1 89 ? -17.446 -5.391 7.842 1.00 88.00 89 GLY A N 1
ATOM 670 C CA . GLY A 1 89 ? -18.182 -5.118 6.605 1.00 88.00 89 GLY A CA 1
ATOM 671 C C . GLY A 1 89 ? -18.363 -3.634 6.269 1.00 88.00 89 GLY A C 1
ATOM 672 O O . GLY A 1 89 ? -18.858 -3.328 5.186 1.00 88.00 89 GLY A O 1
ATOM 673 N N . GLU A 1 90 ? -17.945 -2.710 7.139 1.00 91.25 90 GLU A N 1
ATOM 674 C CA . GLU A 1 90 ? -18.055 -1.271 6.894 1.00 91.25 90 GLU A CA 1
ATOM 675 C C . GLU A 1 90 ? -16.774 -0.687 6.278 1.00 91.25 90 GLU A C 1
ATOM 677 O O . GLU A 1 90 ? -15.650 -1.006 6.677 1.00 91.25 90 GLU A O 1
ATOM 682 N N . GLY A 1 91 ? -16.933 0.198 5.292 1.00 92.62 91 GLY A N 1
ATOM 683 C CA . GLY A 1 91 ? -15.821 0.948 4.717 1.00 92.62 91 GLY A CA 1
ATOM 684 C C . GLY A 1 91 ? -15.327 2.039 5.669 1.00 92.62 91 GLY A C 1
ATOM 685 O O . GLY A 1 91 ? -16.099 2.634 6.417 1.00 92.62 91 GLY A O 1
ATOM 686 N N . LEU A 1 92 ? -14.036 2.362 5.621 1.00 92.62 92 LEU A N 1
ATOM 687 C CA . LEU A 1 92 ? -13.472 3.445 6.437 1.00 92.62 92 LEU A CA 1
ATOM 688 C C . LEU A 1 92 ? -13.869 4.846 5.918 1.00 92.62 92 LEU A C 1
ATOM 690 O O . LEU A 1 92 ? -14.218 5.028 4.749 1.00 92.62 92 LEU A O 1
ATOM 694 N N . GLY A 1 93 ? -13.761 5.856 6.787 1.00 92.56 93 GLY A N 1
ATOM 695 C CA . GLY A 1 93 ? -14.004 7.273 6.474 1.00 92.56 93 GLY A CA 1
ATOM 696 C C . GLY A 1 93 ? -15.317 7.824 7.046 1.00 92.56 93 GLY A C 1
ATOM 697 O O . GLY A 1 93 ? -16.157 7.082 7.538 1.00 92.56 93 GLY A O 1
ATOM 698 N N . SER A 1 94 ? -15.512 9.145 6.972 1.00 92.00 94 SER A N 1
ATOM 699 C CA . SER A 1 94 ? -16.651 9.834 7.614 1.00 92.00 94 SER A CA 1
ATOM 700 C C . SER A 1 94 ? -18.025 9.443 7.063 1.00 92.00 94 SER A C 1
ATOM 702 O O . SER A 1 94 ? -19.004 9.437 7.798 1.00 92.00 94 SER A O 1
ATOM 704 N N . SER A 1 95 ? -18.103 9.128 5.767 1.00 91.62 95 SER A N 1
ATOM 705 C CA . SER A 1 95 ? -19.334 8.682 5.101 1.00 91.62 95 SER A CA 1
ATOM 706 C C . SER A 1 95 ? -19.424 7.156 4.979 1.00 91.62 95 SER A C 1
ATOM 708 O O . SER A 1 95 ? -20.330 6.691 4.294 1.00 91.62 95 SER A O 1
ATOM 710 N N . THR A 1 96 ? -18.454 6.411 5.523 1.00 89.31 96 THR A N 1
ATOM 711 C CA . THR A 1 96 ? -18.386 4.933 5.501 1.00 89.31 96 THR A CA 1
ATOM 712 C C . THR A 1 96 ? -18.460 4.296 4.101 1.00 89.31 96 THR A C 1
ATOM 714 O O . THR A 1 96 ? -18.731 3.113 3.924 1.00 89.31 96 THR A O 1
ATOM 717 N N . LYS A 1 97 ? -18.128 5.093 3.074 1.00 92.62 97 LYS A N 1
ATOM 718 C CA . LYS A 1 97 ? -18.047 4.722 1.647 1.00 92.62 97 LYS A CA 1
ATOM 719 C C . LYS A 1 97 ? -16.643 4.275 1.213 1.00 92.62 97 LYS A C 1
ATOM 721 O O . LYS A 1 97 ? -16.348 4.261 0.020 1.00 92.62 97 LYS A O 1
ATOM 726 N N . GLY A 1 98 ? -15.748 4.000 2.162 1.00 94.06 98 GLY A N 1
ATOM 727 C CA . GLY A 1 98 ? -14.416 3.477 1.861 1.00 94.06 98 GLY A CA 1
ATOM 728 C C . GLY A 1 98 ? -14.478 2.095 1.208 1.00 94.06 98 GLY A C 1
ATOM 729 O O . GLY A 1 98 ? -15.475 1.384 1.327 1.00 94.06 98 GLY A O 1
ATOM 730 N N . LEU A 1 99 ? -13.401 1.703 0.527 1.00 93.06 99 LEU A N 1
ATOM 731 C CA . LEU A 1 99 ? -13.273 0.344 0.002 1.00 93.06 99 LEU A CA 1
ATOM 732 C C . LEU A 1 99 ? -13.214 -0.656 1.161 1.00 93.06 99 LEU A C 1
ATOM 734 O O . LEU A 1 99 ? -12.458 -0.460 2.112 1.00 93.06 99 LEU A O 1
ATOM 738 N N . VAL A 1 100 ? -14.017 -1.713 1.058 1.00 92.12 100 VAL A N 1
ATOM 739 C CA . VAL A 1 100 ? -14.052 -2.816 2.030 1.00 92.12 100 VAL A CA 1
ATOM 740 C C . VAL A 1 100 ? -13.005 -3.869 1.677 1.00 92.12 100 VAL A C 1
ATOM 742 O O . VAL A 1 100 ? -12.315 -4.387 2.551 1.00 92.12 100 VAL A O 1
ATOM 745 N N . GLU A 1 101 ? -12.851 -4.159 0.385 1.00 90.44 101 GLU A N 1
ATOM 746 C CA . GLU A 1 101 ? -11.886 -5.139 -0.099 1.00 90.44 101 GLU A CA 1
ATOM 747 C C . GLU A 1 101 ? -10.544 -4.482 -0.463 1.00 90.44 101 GLU A C 1
ATOM 749 O O . GLU A 1 101 ? -10.526 -3.408 -1.080 1.00 90.44 101 GLU A O 1
ATOM 754 N N . PRO A 1 102 ? -9.405 -5.117 -0.130 1.00 90.38 102 PRO A N 1
ATOM 755 C CA . PRO A 1 102 ? -8.095 -4.641 -0.550 1.00 90.38 102 PRO A CA 1
ATOM 756 C C . PRO A 1 102 ? -7.958 -4.603 -2.074 1.00 90.38 102 PRO A C 1
ATOM 758 O O . PRO A 1 102 ? -8.292 -5.559 -2.778 1.00 90.38 102 PRO A O 1
ATOM 761 N N . ILE A 1 103 ? -7.385 -3.513 -2.584 1.00 92.81 103 ILE A N 1
ATOM 762 C CA . ILE A 1 103 ? -7.088 -3.372 -4.011 1.00 92.81 103 ILE A CA 1
ATOM 763 C C . ILE A 1 103 ? -6.041 -4.413 -4.407 1.00 92.81 103 ILE A C 1
ATOM 765 O O . ILE A 1 103 ? -4.977 -4.505 -3.792 1.00 92.81 103 ILE A O 1
ATOM 769 N N . GLN A 1 104 ? -6.324 -5.158 -5.474 1.00 90.31 104 GLN A N 1
ATOM 770 C CA . GLN A 1 104 ? -5.380 -6.119 -6.027 1.00 90.31 104 GLN A CA 1
ATOM 771 C C . GLN A 1 104 ? -4.313 -5.390 -6.854 1.00 90.31 104 GLN A C 1
ATOM 773 O O . GLN A 1 104 ? -4.647 -4.722 -7.839 1.00 90.31 104 GLN A O 1
ATOM 778 N N . PRO A 1 105 ? -3.025 -5.488 -6.485 1.00 86.25 105 PRO A N 1
ATOM 779 C CA . PRO A 1 105 ? -1.971 -4.842 -7.245 1.00 86.25 105 PRO A CA 1
ATOM 780 C C . PRO A 1 105 ? -1.747 -5.574 -8.572 1.00 86.25 105 PRO A C 1
ATOM 782 O O . PRO A 1 105 ? -1.538 -6.786 -8.611 1.00 86.25 105 PRO A O 1
ATOM 785 N N . VAL A 1 106 ? -1.708 -4.822 -9.671 1.00 87.25 106 VAL A N 1
ATOM 786 C CA . VAL A 1 106 ? -1.280 -5.342 -10.976 1.00 87.25 106 VAL A CA 1
ATOM 787 C C . VAL A 1 106 ? 0.209 -5.046 -11.144 1.00 87.25 106 VAL A C 1
ATOM 789 O O . VAL A 1 106 ? 0.599 -3.920 -11.439 1.00 87.25 106 VAL A O 1
ATOM 792 N N . GLY A 1 107 ? 1.056 -6.051 -10.915 1.00 84.06 107 GLY A N 1
ATOM 793 C CA . GLY A 1 107 ? 2.505 -5.938 -11.126 1.00 84.06 107 GLY A CA 1
ATOM 794 C C . GLY A 1 107 ? 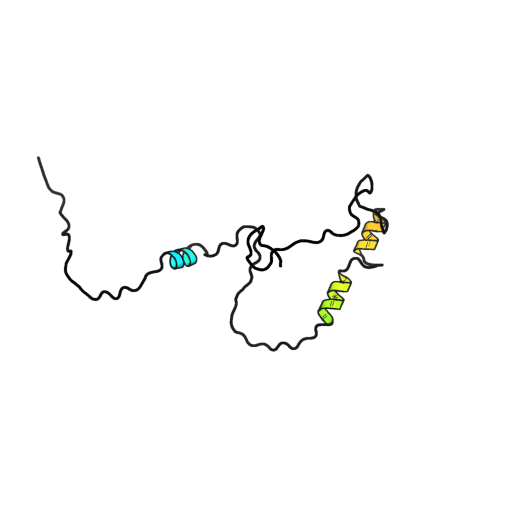2.913 -6.093 -12.595 1.00 84.06 107 GLY A C 1
ATOM 795 O O . GLY A 1 107 ? 2.118 -6.535 -13.423 1.00 84.06 107 GLY A O 1
ATOM 796 N N . ASN A 1 108 ? 4.171 -5.803 -12.929 1.00 85.12 108 ASN A N 1
ATOM 797 C CA . ASN A 1 108 ? 4.748 -6.171 -14.229 1.00 85.12 108 ASN A CA 1
ATOM 798 C C . ASN A 1 108 ? 5.217 -7.635 -14.212 1.00 85.12 108 ASN A C 1
ATOM 800 O O . ASN A 1 108 ? 5.583 -8.164 -13.163 1.00 85.12 108 ASN A O 1
ATOM 804 N N . ILE A 1 109 ? 5.220 -8.294 -15.376 1.00 83.06 109 ILE A N 1
ATOM 805 C CA . ILE A 1 109 ? 5.872 -9.603 -15.538 1.00 83.06 109 ILE A CA 1
ATOM 806 C C . ILE A 1 109 ? 7.344 -9.354 -15.880 1.00 83.06 109 ILE A C 1
ATOM 808 O O . ILE A 1 109 ? 7.644 -8.791 -16.934 1.00 83.06 109 ILE A O 1
ATOM 812 N N . GLY A 1 110 ? 8.262 -9.765 -15.002 1.00 85.69 110 GLY A N 1
ATOM 813 C CA . GLY A 1 110 ? 9.701 -9.575 -15.205 1.00 85.69 110 GLY A CA 1
ATOM 814 C C . GLY A 1 110 ? 10.074 -8.101 -15.414 1.00 85.69 110 GLY A C 1
ATOM 815 O O . GLY A 1 110 ? 9.690 -7.240 -14.625 1.00 85.69 110 GLY A O 1
ATOM 816 N N . SER A 1 111 ? 10.808 -7.816 -16.491 1.00 86.12 111 SER A N 1
ATOM 817 C CA . SER A 1 111 ? 11.230 -6.470 -16.910 1.00 86.12 111 SER A CA 1
ATOM 818 C C . SER A 1 111 ? 10.413 -5.905 -18.081 1.00 86.12 111 SER A C 1
ATOM 820 O O . SER A 1 111 ? 10.854 -4.962 -18.740 1.00 86.12 111 SER A O 1
ATOM 822 N N . ALA A 1 112 ? 9.239 -6.480 -18.371 1.00 86.81 112 ALA A N 1
ATOM 823 C CA . ALA A 1 112 ? 8.399 -6.025 -19.473 1.00 86.81 112 ALA A CA 1
ATOM 824 C C . ALA A 1 112 ? 8.016 -4.540 -19.319 1.00 86.81 112 ALA A C 1
ATOM 826 O O . ALA A 1 112 ? 7.707 -4.066 -18.219 1.00 86.81 112 ALA A O 1
ATOM 827 N N . GLY A 1 113 ? 8.036 -3.816 -20.441 1.00 87.06 113 GLY A N 1
ATOM 828 C CA . GLY A 1 113 ? 7.593 -2.426 -20.507 1.00 87.06 113 GLY A CA 1
ATOM 829 C C . GLY A 1 113 ? 6.085 -2.283 -20.281 1.00 87.06 113 GLY A C 1
ATOM 830 O O . GLY A 1 113 ? 5.319 -3.237 -20.436 1.00 87.06 113 GLY A O 1
ATOM 831 N N . LEU A 1 114 ? 5.649 -1.070 -19.931 1.00 86.56 114 LEU A N 1
ATOM 832 C CA . LEU A 1 114 ? 4.225 -0.750 -19.808 1.00 86.56 114 LEU A CA 1
ATOM 833 C C . LEU A 1 114 ? 3.510 -0.998 -21.146 1.00 86.56 114 LEU A C 1
ATOM 835 O O . LEU A 1 114 ? 4.016 -0.626 -22.202 1.00 86.56 114 LEU A O 1
ATOM 839 N N . GLY A 1 115 ? 2.339 -1.634 -21.098 1.00 86.44 115 GLY A N 1
ATOM 840 C CA . GLY A 1 115 ? 1.552 -1.968 -22.291 1.00 86.44 115 GLY A CA 1
ATOM 841 C C . GLY A 1 115 ? 1.971 -3.253 -23.014 1.00 86.44 115 GLY A C 1
ATOM 842 O O . GLY A 1 115 ? 1.358 -3.592 -24.024 1.00 86.44 115 GLY A O 1
ATOM 843 N N . TRP A 1 116 ? 2.969 -3.996 -22.518 1.00 86.62 116 TRP A N 1
ATOM 844 C CA . TRP A 1 116 ? 3.294 -5.310 -23.075 1.00 86.62 116 TRP A CA 1
ATOM 845 C C . TRP A 1 116 ? 2.095 -6.268 -22.941 1.00 86.62 116 TRP A C 1
ATOM 847 O O . TRP A 1 116 ? 1.567 -6.420 -21.833 1.00 86.62 116 TRP A O 1
ATOM 857 N N . PRO A 1 117 ? 1.652 -6.925 -24.031 1.00 79.69 117 PRO A N 1
ATOM 858 C CA . PRO A 1 117 ? 0.484 -7.790 -23.990 1.00 79.69 117 PRO A CA 1
ATOM 859 C C . PRO A 1 117 ? 0.742 -8.984 -23.068 1.00 79.69 117 PRO A C 1
ATOM 861 O O . PRO A 1 117 ? 1.664 -9.776 -23.275 1.00 79.69 117 PRO A O 1
ATOM 864 N N . ARG A 1 118 ? -0.106 -9.122 -22.049 1.00 76.31 118 ARG A N 1
ATOM 865 C CA . ARG A 1 118 ? -0.230 -10.351 -21.268 1.00 76.31 118 ARG A CA 1
ATOM 866 C C . ARG A 1 118 ? -1.058 -11.315 -22.120 1.00 76.31 118 ARG A C 1
ATOM 868 O O . ARG A 1 118 ? -2.255 -11.093 -22.270 1.00 76.31 118 ARG A O 1
ATOM 875 N N . ARG A 1 119 ? -0.397 -12.270 -22.782 1.00 68.81 119 ARG A N 1
ATOM 876 C CA . ARG A 1 119 ? -1.091 -13.398 -23.422 1.00 68.81 119 ARG A CA 1
ATOM 877 C C . ARG A 1 119 ? -1.704 -14.307 -22.368 1.00 68.81 119 ARG A C 1
ATOM 879 O O . ARG A 1 119 ? -1.119 -14.368 -21.263 1.00 68.81 119 ARG A O 1
#

Organism: Medicago truncatula (NCBI:txid3880)

pLDDT: mean 70.75, std 18.13, range [40.91, 94.69]

Secondary structure (DSSP, 8-state):
------------------------HHHHHHHHHTSS---TTPPP----------S-S-THHHHHHHHHTS--TT-HHHHHHHHTT--TTPPSSTTS-S-SSPPPP---STTPPTT----

Sequence (119 aa):
MVKDLPTLPSQLSASKQIKCQYRDRAAERRILHGGFGVGPGQKKLGVDDDTTSSPDACPEVATEEALKMSFGPGSYARNFLEGMGWKEGEGLGSSTKGLVEPIQPVGNIGSAGLGWPRR

Foldseek 3Di:
DDDDDDDDDDDPDDDDPPVPPPDPPVVVCCVVVVNPDPDPPDDDPDPDDDDDDDPDDDPPPVVVVVVLVDPDPPHPVVVVVVVVVDDQPFADDDVSPHDNDDDDDDDDDDPDDPPDDDD

Radius of gyration: 31.59 Å; chains: 1; bounding box: 79×68×57 Å

InterPro domains:
  IPR000467 G-patch domain [PF01585] (77-115)
  IPR000467 G-patch domain [PS50174] (73-119)
  IPR000467 G-patch domain [SM00443] (71-117)